Protein AF-A0A0S8F093-F1 (afdb_monomer)

Solvent-accessible surface area (backbone atoms only — not comparable to full-atom values): 7182 Å² total; per-residue (Å²): 134,85,80,76,75,76,56,61,66,64,50,52,52,51,50,52,51,52,52,50,55,48,52,50,55,51,50,53,52,50,49,54,53,51,52,54,49,45,50,56,50,45,64,72,46,64,86,44,88,55,50,48,74,44,76,55,96,76,35,37,40,39,33,46,61,93,42,31,42,36,39,39,30,78,45,81,47,65,50,99,85,68,47,79,41,64,32,32,40,37,38,41,39,35,55,39,84,70,100,53,84,43,80,46,77,49,81,45,80,27,77,42,68,69,59,46,50,52,50,54,50,69,71,72,111

Secondary structure (DSSP, 8-state):
-------HHHHHHHHHHHHHHHHHHHHHHHHHHHHHHHHHHHHHTTT-TTEEEEE-SS-EEEEETTTEEEEEEEEEEE-TT--EEEEEEEEEEEEE-SSS-EEEEEEEEESSHHHHHHHHHHHH-

Structure (mmCIF, N/CA/C/O backbone):
data_AF-A0A0S8F093-F1
#
_entry.id   AF-A0A0S8F093-F1
#
loop_
_atom_site.group_PDB
_atom_site.id
_atom_site.type_symbol
_atom_site.label_atom_id
_atom_site.label_alt_id
_atom_site.label_comp_id
_atom_site.label_asym_id
_atom_site.label_entity_id
_atom_site.label_seq_id
_atom_site.pdbx_PDB_ins_code
_atom_site.Cartn_x
_atom_site.Cartn_y
_atom_site.Cartn_z
_atom_site.occupancy
_atom_site.B_iso_or_equiv
_atom_site.auth_seq_id
_atom_site.auth_comp_id
_atom_site.auth_asym_id
_atom_site.auth_atom_id
_atom_site.pdbx_PDB_model_num
ATOM 1 N N . MET A 1 1 ? 35.797 -0.624 -43.771 1.00 39.59 1 MET A N 1
ATOM 2 C CA . MET A 1 1 ? 35.440 -1.062 -42.404 1.00 39.59 1 MET A CA 1
ATOM 3 C C . MET A 1 1 ? 35.426 0.166 -41.504 1.00 39.59 1 MET A C 1
ATOM 5 O O . MET A 1 1 ? 36.487 0.674 -41.170 1.00 39.59 1 MET A O 1
ATOM 9 N N . THR A 1 2 ? 34.255 0.730 -41.205 1.00 44.56 2 THR A N 1
ATOM 10 C CA . THR A 1 2 ? 34.146 1.906 -40.329 1.00 44.56 2 THR A CA 1
ATOM 11 C C . THR A 1 2 ? 34.247 1.460 -38.878 1.00 44.56 2 THR A C 1
ATOM 13 O O . THR A 1 2 ? 33.349 0.824 -38.330 1.00 44.56 2 THR A O 1
ATOM 16 N N . ASN A 1 3 ? 35.389 1.771 -38.274 1.00 51.31 3 ASN A N 1
ATOM 17 C CA . ASN A 1 3 ? 35.691 1.504 -36.879 1.00 51.31 3 ASN A CA 1
ATOM 18 C C . ASN A 1 3 ? 34.803 2.423 -36.020 1.00 51.31 3 ASN A C 1
ATOM 20 O O . ASN A 1 3 ? 35.141 3.583 -35.786 1.00 51.31 3 ASN A O 1
ATOM 24 N N . ARG A 1 4 ? 33.611 1.949 -35.631 1.00 58.56 4 ARG A N 1
ATOM 25 C CA . ARG A 1 4 ? 32.741 2.655 -34.681 1.00 58.56 4 ARG A CA 1
ATOM 26 C C . 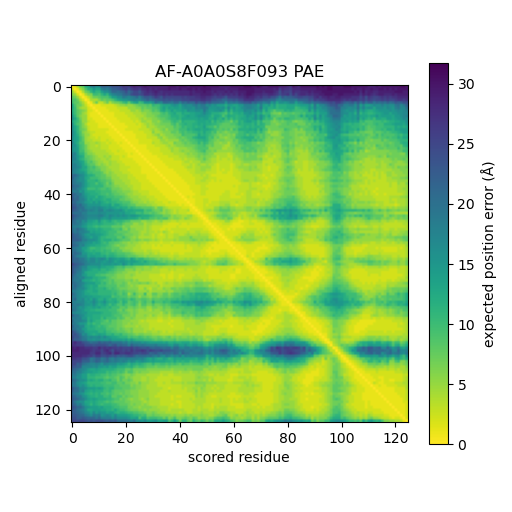ARG A 1 4 ? 33.440 2.640 -33.324 1.00 58.56 4 ARG A C 1
ATOM 28 O O . ARG A 1 4 ? 33.241 1.721 -32.537 1.00 58.56 4 ARG A O 1
ATOM 35 N N . LYS A 1 5 ? 34.276 3.648 -33.057 1.00 63.28 5 LYS A N 1
ATOM 36 C CA . LYS A 1 5 ? 34.680 3.969 -31.688 1.00 63.28 5 LYS A CA 1
ATOM 37 C C . LYS A 1 5 ? 33.392 4.248 -30.922 1.00 63.28 5 LYS A C 1
ATOM 39 O O . LYS A 1 5 ? 32.697 5.216 -31.219 1.00 63.28 5 LYS A O 1
ATOM 44 N N . VAL A 1 6 ? 33.035 3.339 -30.021 1.00 65.75 6 VAL A N 1
ATOM 45 C CA . VAL A 1 6 ? 31.945 3.558 -29.078 1.00 65.75 6 VAL A CA 1
ATOM 46 C C . VAL A 1 6 ? 32.357 4.758 -28.245 1.00 65.75 6 VAL A C 1
ATOM 48 O O . VAL A 1 6 ? 33.375 4.718 -27.557 1.00 65.75 6 VAL A O 1
ATOM 51 N N . ASP A 1 7 ? 31.598 5.839 -28.362 1.00 82.31 7 ASP A N 1
ATOM 52 C CA . ASP A 1 7 ? 31.730 6.967 -27.462 1.00 82.31 7 ASP A CA 1
ATOM 53 C C . ASP A 1 7 ? 31.190 6.518 -26.098 1.00 82.31 7 ASP A C 1
ATOM 55 O O . ASP A 1 7 ? 29.979 6.401 -25.869 1.00 82.31 7 ASP A O 1
ATOM 59 N N . ILE A 1 8 ? 32.125 6.133 -25.229 1.00 81.56 8 ILE A N 1
ATOM 60 C CA . ILE A 1 8 ? 31.846 5.612 -23.891 1.00 81.56 8 ILE A CA 1
ATOM 61 C C . ILE A 1 8 ? 31.130 6.681 -23.060 1.00 81.56 8 ILE A C 1
ATOM 63 O O . ILE A 1 8 ? 30.236 6.351 -22.284 1.00 81.56 8 ILE A O 1
ATOM 67 N N . GLU A 1 9 ? 31.461 7.957 -23.253 1.00 83.00 9 GLU A N 1
ATOM 68 C CA . GLU A 1 9 ? 30.852 9.065 -22.523 1.00 83.00 9 GLU A CA 1
ATOM 69 C C . GLU A 1 9 ? 29.399 9.278 -22.958 1.00 83.00 9 GLU A C 1
ATOM 71 O O . GLU A 1 9 ? 28.498 9.307 -22.114 1.00 83.00 9 GLU A O 1
ATOM 76 N N . ALA A 1 10 ? 29.137 9.298 -24.268 1.00 85.06 10 ALA A N 1
ATOM 77 C CA . ALA A 1 10 ? 27.776 9.365 -24.799 1.00 85.06 10 ALA A CA 1
ATOM 78 C C . ALA A 1 10 ? 26.924 8.156 -24.366 1.00 85.06 10 ALA A C 1
ATOM 80 O O . ALA A 1 10 ? 25.747 8.301 -24.024 1.00 85.06 10 ALA A O 1
ATOM 81 N N . THR A 1 11 ? 27.522 6.961 -24.329 1.00 86.00 11 THR A N 1
ATOM 82 C CA . THR A 1 11 ? 26.847 5.733 -23.881 1.00 86.00 11 THR A CA 1
ATOM 83 C C . THR A 1 11 ? 26.513 5.796 -22.390 1.00 86.00 11 THR A C 1
ATOM 85 O O . THR A 1 11 ? 25.379 5.515 -22.003 1.00 86.00 11 THR A O 1
ATOM 88 N N . ASN A 1 12 ? 27.456 6.232 -21.554 1.00 85.94 12 ASN A N 1
ATOM 89 C CA . ASN A 1 12 ? 27.249 6.386 -20.115 1.00 85.94 12 ASN A CA 1
ATOM 90 C C . ASN A 1 12 ? 26.183 7.437 -19.794 1.00 85.94 12 ASN A C 1
ATOM 92 O O . ASN A 1 12 ? 25.341 7.215 -18.924 1.00 85.94 12 ASN A O 1
ATOM 96 N N . ASN A 1 13 ? 26.177 8.562 -20.509 1.00 89.06 13 ASN A N 1
ATOM 97 C CA . ASN A 1 13 ? 25.162 9.597 -20.329 1.00 89.06 13 ASN A CA 1
ATOM 98 C C . ASN A 1 13 ? 23.770 9.083 -20.713 1.00 89.06 13 ASN A C 1
ATOM 100 O O . ASN A 1 13 ? 22.816 9.279 -19.963 1.00 89.06 13 ASN A O 1
ATOM 104 N N . ARG A 1 14 ? 23.661 8.324 -21.811 1.00 88.12 14 ARG A N 1
ATOM 105 C CA . ARG A 1 14 ? 22.402 7.678 -22.205 1.00 88.12 14 ARG A CA 1
ATOM 106 C C . ARG A 1 14 ? 21.913 6.666 -21.167 1.00 88.12 14 ARG A C 1
ATOM 108 O O . ARG A 1 14 ? 20.719 6.629 -20.886 1.00 88.12 14 ARG A O 1
ATOM 115 N N . LEU A 1 15 ? 22.810 5.866 -20.588 1.00 87.94 15 LEU A N 1
ATOM 116 C CA . LEU A 1 15 ? 22.459 4.925 -19.519 1.00 87.94 15 LEU A CA 1
ATOM 117 C C . LEU A 1 15 ? 21.924 5.656 -18.282 1.00 87.94 15 LEU A C 1
ATOM 119 O O . LEU A 1 15 ? 20.866 5.286 -17.783 1.00 87.94 15 LEU A O 1
ATOM 123 N N . LYS A 1 16 ? 22.578 6.740 -17.847 1.00 87.81 16 LYS A N 1
ATOM 124 C CA . LYS A 1 16 ? 22.105 7.564 -16.720 1.00 87.81 16 LYS A CA 1
ATOM 125 C C . LYS A 1 16 ? 20.714 8.152 -16.966 1.00 87.81 16 LYS A C 1
ATOM 127 O O . LYS A 1 16 ? 19.876 8.119 -16.068 1.00 87.81 16 LYS A O 1
ATOM 132 N N . SER A 1 17 ? 20.448 8.664 -18.169 1.00 88.62 17 SER A N 1
ATOM 133 C CA . SER A 1 17 ? 19.121 9.183 -18.527 1.00 88.62 17 SER A CA 1
ATOM 134 C C . SER A 1 17 ? 1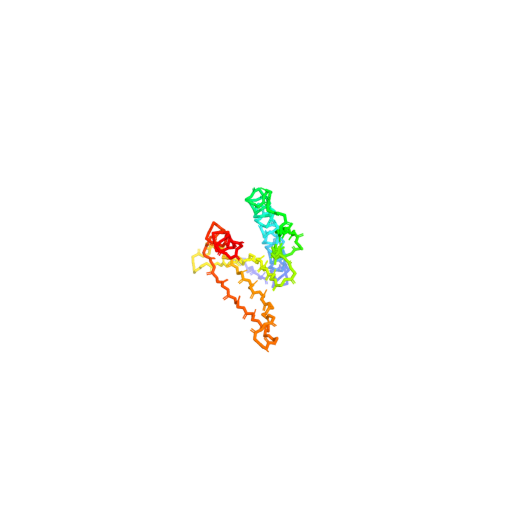8.051 8.090 -18.485 1.00 88.62 17 SER A C 1
ATOM 136 O O . SER A 1 17 ? 16.987 8.299 -17.910 1.00 88.62 17 SER A O 1
ATOM 138 N N . LEU A 1 18 ? 18.347 6.903 -19.023 1.00 87.75 18 LEU A N 1
ATOM 139 C CA . LEU A 1 18 ? 17.424 5.765 -18.983 1.00 87.75 18 LEU A CA 1
ATOM 140 C C . LEU A 1 18 ? 17.159 5.282 -17.551 1.00 87.75 18 LEU A C 1
ATOM 142 O O . LEU A 1 18 ? 16.022 4.949 -17.218 1.00 87.75 18 LEU A O 1
ATOM 146 N N . GLU A 1 19 ? 18.180 5.266 -16.691 1.00 85.81 19 GLU A N 1
ATOM 147 C CA . GLU A 1 19 ? 18.016 4.954 -15.269 1.00 85.81 19 GLU A CA 1
ATOM 148 C C . GLU A 1 19 ? 17.128 5.978 -14.552 1.00 85.81 19 GLU A C 1
ATOM 150 O O . GLU A 1 19 ? 16.292 5.588 -13.732 1.00 85.81 19 GLU A O 1
ATOM 155 N N . LEU A 1 20 ? 17.285 7.271 -14.855 1.00 87.12 20 LEU A N 1
ATOM 156 C CA . LEU A 1 20 ? 16.472 8.335 -14.270 1.00 87.12 20 LEU A CA 1
ATOM 157 C C . LEU A 1 20 ? 15.005 8.212 -14.693 1.00 87.12 20 LEU A C 1
ATOM 159 O O . LEU A 1 20 ? 14.137 8.096 -13.828 1.00 87.12 20 LEU A O 1
ATOM 163 N N . GLU A 1 21 ? 14.738 8.133 -15.999 1.00 85.44 21 GLU A N 1
ATOM 164 C CA . GLU A 1 21 ? 13.380 7.935 -16.522 1.00 85.44 21 GLU A CA 1
ATOM 165 C C . GLU A 1 21 ? 12.728 6.682 -15.928 1.00 85.44 21 GLU A C 1
ATOM 167 O O . GLU A 1 21 ? 11.537 6.660 -15.608 1.00 85.44 21 GLU A O 1
ATOM 172 N N . TRP A 1 22 ? 13.503 5.609 -15.761 1.00 84.06 22 TRP A N 1
ATOM 173 C CA . TRP A 1 22 ? 13.003 4.385 -15.154 1.00 84.06 22 TRP A CA 1
ATOM 174 C C . TRP A 1 22 ? 12.629 4.580 -13.681 1.00 84.06 22 TRP A C 1
ATOM 176 O O . TRP A 1 22 ? 11.570 4.110 -13.253 1.00 84.06 22 TRP A O 1
ATOM 186 N N . ARG A 1 23 ? 13.456 5.288 -12.899 1.00 83.44 23 ARG A N 1
ATOM 187 C CA . ARG A 1 23 ? 13.155 5.610 -11.493 1.00 83.44 23 ARG A CA 1
ATOM 188 C C . ARG A 1 23 ? 11.885 6.448 -11.379 1.00 83.44 23 ARG A C 1
ATOM 190 O O . ARG A 1 23 ? 11.057 6.154 -10.518 1.00 83.44 23 ARG A O 1
ATOM 197 N N . GLU A 1 24 ? 11.702 7.421 -12.265 1.00 85.62 24 GLU A N 1
ATOM 198 C CA . GLU A 1 24 ? 10.510 8.273 -12.310 1.00 85.62 24 GLU A CA 1
ATOM 199 C C . GLU A 1 24 ? 9.250 7.469 -12.645 1.00 85.62 24 GLU A C 1
ATOM 201 O O . GLU A 1 24 ? 8.276 7.502 -11.890 1.00 85.62 24 GLU A O 1
ATOM 206 N N . ARG A 1 25 ? 9.283 6.644 -13.701 1.00 84.62 25 ARG A N 1
ATOM 207 C CA . ARG A 1 25 ? 8.155 5.761 -14.055 1.00 84.62 25 ARG A CA 1
ATOM 208 C C . ARG A 1 25 ? 7.826 4.781 -12.931 1.00 84.62 25 ARG A C 1
ATOM 210 O O . ARG A 1 25 ? 6.654 4.499 -12.674 1.00 84.62 25 ARG A O 1
ATOM 217 N N . LYS A 1 26 ? 8.846 4.254 -12.244 1.00 82.88 26 LYS A N 1
ATOM 218 C CA . LYS A 1 26 ? 8.665 3.378 -11.080 1.00 82.88 26 LYS A CA 1
ATOM 219 C C . LYS A 1 26 ? 7.969 4.122 -9.941 1.00 82.88 26 LYS A C 1
ATOM 221 O O . LYS A 1 26 ? 7.012 3.590 -9.386 1.00 82.88 26 LYS A O 1
ATOM 226 N N . ALA A 1 27 ? 8.415 5.332 -9.610 1.00 82.81 27 ALA A N 1
ATOM 227 C CA . ALA A 1 27 ? 7.808 6.154 -8.566 1.00 82.81 27 ALA A CA 1
ATOM 228 C C . ALA A 1 27 ? 6.345 6.493 -8.891 1.00 82.81 27 ALA A C 1
ATOM 230 O O . ALA A 1 27 ? 5.472 6.294 -8.050 1.00 82.81 27 ALA A O 1
ATOM 231 N N . GLN A 1 28 ? 6.055 6.893 -10.131 1.00 86.00 28 GLN A N 1
ATOM 232 C CA . GLN A 1 28 ? 4.695 7.204 -10.572 1.00 86.00 28 GLN A CA 1
ATOM 233 C C . GLN A 1 28 ? 3.752 5.998 -10.441 1.00 86.00 28 GLN A C 1
ATOM 235 O O . GLN A 1 28 ? 2.633 6.137 -9.951 1.00 86.00 28 GLN A O 1
ATOM 240 N N . ARG A 1 29 ? 4.216 4.794 -10.804 1.00 83.75 29 ARG A N 1
ATOM 241 C CA . ARG A 1 29 ? 3.447 3.551 -10.619 1.00 83.75 29 ARG A CA 1
ATOM 242 C C . ARG A 1 29 ? 3.186 3.230 -9.151 1.00 83.75 29 ARG A C 1
ATOM 244 O O . ARG A 1 29 ? 2.102 2.757 -8.822 1.00 83.75 29 ARG A O 1
ATOM 251 N N . VAL A 1 30 ? 4.164 3.477 -8.274 1.00 83.19 30 VAL A N 1
ATOM 252 C CA . VAL A 1 30 ? 3.970 3.315 -6.826 1.00 83.19 30 VAL A CA 1
ATOM 253 C C . VAL A 1 30 ? 2.872 4.247 -6.334 1.00 83.19 30 VAL A C 1
ATOM 255 O O . VAL A 1 30 ? 1.955 3.786 -5.662 1.00 83.19 30 VAL A O 1
ATOM 258 N N . LEU A 1 31 ? 2.937 5.526 -6.706 1.00 85.19 31 LEU A N 1
ATOM 259 C CA . LEU A 1 31 ? 1.952 6.523 -6.294 1.00 85.19 31 LEU A CA 1
ATOM 260 C C . LEU A 1 31 ? 0.543 6.152 -6.764 1.00 85.19 31 LEU A C 1
ATOM 262 O O . LEU A 1 31 ? -0.363 6.125 -5.943 1.00 85.19 31 LEU A O 1
ATOM 266 N N . GLN A 1 32 ? 0.377 5.750 -8.028 1.00 86.31 32 GLN A N 1
ATOM 267 C CA . GLN A 1 32 ? -0.921 5.320 -8.565 1.00 86.31 32 GLN A CA 1
ATOM 268 C C . GLN A 1 32 ? -1.513 4.110 -7.828 1.00 86.31 32 GLN A C 1
ATOM 270 O O . GLN A 1 32 ? -2.721 4.057 -7.581 1.00 86.31 32 GLN A O 1
ATOM 275 N N . ALA A 1 33 ? -0.684 3.127 -7.466 1.00 83.69 33 ALA A N 1
ATOM 276 C CA . ALA A 1 33 ? -1.176 1.969 -6.726 1.00 83.69 33 ALA A CA 1
ATOM 277 C C . ALA A 1 33 ? -1.526 2.330 -5.274 1.00 83.69 33 ALA A C 1
ATOM 279 O O . ALA A 1 33 ? -2.490 1.792 -4.737 1.00 83.69 33 ALA A O 1
ATOM 280 N N . LEU A 1 34 ? -0.777 3.251 -4.652 1.00 87.19 34 LEU A N 1
ATOM 281 C CA . LEU A 1 34 ? -1.111 3.791 -3.331 1.00 87.19 34 LEU A CA 1
ATOM 282 C C . LEU A 1 34 ? -2.393 4.632 -3.371 1.00 87.19 34 LEU A C 1
ATOM 284 O O . LEU A 1 34 ? -3.203 4.514 -2.465 1.00 87.19 34 LEU A O 1
ATOM 288 N N . ASP A 1 35 ? -2.623 5.423 -4.419 1.00 88.81 35 ASP A N 1
ATOM 289 C CA . ASP A 1 35 ? -3.894 6.134 -4.620 1.00 88.81 35 ASP A CA 1
ATOM 290 C C . ASP A 1 35 ? -5.069 5.159 -4.697 1.00 88.81 35 ASP A C 1
ATOM 292 O O . ASP A 1 35 ? -6.050 5.291 -3.969 1.00 88.81 35 ASP A O 1
ATOM 296 N N . SER A 1 36 ? -4.928 4.119 -5.520 1.00 87.00 36 SER A N 1
ATOM 297 C CA . SER A 1 36 ? -5.958 3.087 -5.667 1.00 87.00 36 SER A CA 1
ATOM 298 C C . SER A 1 36 ? -6.221 2.351 -4.349 1.00 87.00 36 SER A C 1
ATOM 300 O O . SER A 1 36 ? -7.370 2.092 -3.998 1.00 87.00 36 SER A O 1
ATOM 302 N N . ALA A 1 37 ? -5.165 2.033 -3.597 1.00 85.75 37 ALA A N 1
ATOM 303 C CA . ALA A 1 37 ? -5.277 1.364 -2.307 1.00 85.75 37 ALA A CA 1
ATOM 304 C C . ALA A 1 37 ? -5.895 2.256 -1.223 1.00 85.75 37 ALA A C 1
ATOM 306 O O . ALA A 1 37 ? -6.658 1.755 -0.400 1.00 85.75 37 ALA A O 1
ATOM 307 N N . ALA A 1 38 ? -5.609 3.561 -1.233 1.00 88.62 38 ALA A N 1
ATOM 308 C CA . ALA A 1 38 ? -6.198 4.510 -0.295 1.00 88.62 38 ALA A CA 1
ATOM 309 C C . ALA A 1 38 ? -7.712 4.627 -0.502 1.00 88.62 38 ALA A C 1
ATOM 311 O O . ALA A 1 38 ? -8.452 4.614 0.477 1.00 88.62 38 ALA A O 1
ATOM 312 N N . ILE A 1 39 ? -8.169 4.659 -1.760 1.00 90.00 39 ILE A N 1
ATOM 313 C CA . ILE A 1 39 ? -9.599 4.656 -2.101 1.00 90.00 39 ILE A CA 1
ATOM 314 C C . ILE A 1 39 ? -10.260 3.368 -1.599 1.00 90.00 39 ILE A C 1
ATOM 316 O O . ILE A 1 39 ? -11.215 3.435 -0.837 1.00 90.00 39 ILE A O 1
ATOM 320 N N . GLN A 1 40 ? -9.705 2.197 -1.932 1.00 88.62 40 GLN A N 1
ATOM 321 C CA . GLN A 1 40 ? -10.285 0.913 -1.513 1.00 88.62 40 GLN A CA 1
ATOM 322 C C . GLN A 1 40 ? -10.367 0.759 0.011 1.00 88.62 40 GLN A C 1
ATOM 324 O O . GLN A 1 40 ? -11.362 0.256 0.529 1.00 88.62 40 GLN A O 1
ATOM 329 N N . LEU A 1 41 ? -9.327 1.179 0.738 1.00 87.81 41 LEU A N 1
ATOM 330 C CA . LEU A 1 41 ? -9.326 1.156 2.201 1.00 87.81 41 LEU A CA 1
ATOM 331 C C . LEU A 1 41 ? -10.314 2.174 2.780 1.00 87.81 41 LEU A C 1
ATOM 333 O O . LEU A 1 41 ? -11.042 1.838 3.712 1.00 87.81 41 LEU A O 1
ATOM 337 N N . GLY A 1 42 ? -10.367 3.385 2.221 1.00 87.12 42 GLY A N 1
ATOM 338 C CA . GLY A 1 42 ? -11.318 4.421 2.621 1.00 87.12 42 GLY A CA 1
ATOM 339 C C . GLY A 1 42 ? -12.767 3.969 2.450 1.00 87.12 42 GLY A C 1
ATOM 340 O O . GLY A 1 42 ? -13.547 4.067 3.392 1.00 87.12 42 GLY A O 1
ATOM 341 N N . ASP A 1 43 ? -13.098 3.384 1.299 1.00 89.75 43 ASP A N 1
ATOM 342 C CA . ASP A 1 43 ? -14.426 2.834 1.020 1.00 89.75 43 ASP A CA 1
ATOM 343 C C . ASP A 1 43 ? -14.753 1.655 1.950 1.00 89.75 43 ASP A C 1
ATOM 345 O O . ASP A 1 43 ? -15.868 1.543 2.457 1.00 89.75 43 ASP A O 1
ATOM 349 N N . ARG A 1 44 ? -13.778 0.774 2.222 1.00 86.81 44 ARG A N 1
ATOM 350 C CA . ARG A 1 44 ? -13.984 -0.413 3.070 1.00 86.81 44 ARG A CA 1
ATOM 351 C C . ARG A 1 44 ? -14.256 -0.067 4.531 1.00 86.81 44 ARG A C 1
ATOM 353 O O . ARG A 1 44 ? -15.043 -0.771 5.169 1.00 86.81 44 ARG A O 1
ATOM 360 N N . PHE A 1 45 ? -13.582 0.960 5.045 1.00 85.56 45 PHE A N 1
ATOM 361 C CA . PHE A 1 45 ? -13.720 1.445 6.419 1.00 85.56 45 PHE A CA 1
ATOM 362 C C . PHE A 1 45 ? -14.675 2.637 6.541 1.00 85.56 45 PHE A C 1
ATOM 364 O O . PHE A 1 45 ? -14.800 3.213 7.623 1.00 85.56 45 PHE A O 1
ATOM 371 N N . ALA A 1 46 ? -15.400 2.985 5.473 1.00 81.88 46 ALA A N 1
ATOM 372 C CA . ALA A 1 46 ? -16.447 3.992 5.521 1.00 81.88 46 ALA A CA 1
ATOM 373 C C . ALA A 1 46 ? -17.506 3.583 6.563 1.00 81.88 46 ALA A C 1
ATOM 375 O O . ALA A 1 46 ? -18.239 2.612 6.386 1.00 81.88 46 ALA A O 1
ATOM 376 N N . GLY A 1 47 ? -17.554 4.310 7.682 1.00 80.12 47 GLY A N 1
ATOM 377 C CA . GLY A 1 47 ? -18.461 4.043 8.805 1.00 80.12 47 GLY A CA 1
ATOM 378 C C . GLY A 1 47 ? -17.803 3.450 10.055 1.00 80.12 47 GLY A C 1
ATOM 379 O O . GLY A 1 47 ? -18.440 3.422 11.106 1.00 80.12 47 GLY A O 1
ATOM 380 N N . TYR A 1 48 ? -16.531 3.048 9.998 1.00 81.38 48 TYR A N 1
ATOM 381 C CA . TYR A 1 48 ? -15.775 2.652 11.188 1.00 81.38 48 TYR A CA 1
ATOM 382 C C . TYR A 1 48 ? -15.218 3.903 11.882 1.00 81.38 48 TYR A C 1
ATOM 384 O O . TYR A 1 48 ? -14.224 4.474 11.449 1.00 81.38 48 TYR A O 1
ATOM 392 N N . THR A 1 49 ? -15.841 4.341 12.979 1.00 79.94 49 THR A N 1
ATOM 393 C CA . THR A 1 49 ? -15.456 5.582 13.688 1.00 79.94 49 THR A CA 1
ATOM 394 C C . THR A 1 49 ? -14.105 5.499 14.396 1.00 79.94 49 THR A C 1
ATOM 396 O O . THR A 1 49 ? -13.456 6.520 14.602 1.00 79.94 49 THR A O 1
ATOM 399 N N . ALA A 1 50 ? -13.672 4.290 14.755 1.00 83.00 50 ALA A N 1
ATOM 400 C CA . ALA A 1 50 ? -12.380 4.044 15.384 1.00 83.00 50 ALA A CA 1
ATOM 401 C C . ALA A 1 50 ? -11.241 3.832 14.372 1.00 83.00 50 ALA A C 1
ATOM 403 O O . ALA A 1 50 ? -10.105 3.641 14.795 1.00 83.00 50 ALA A O 1
ATOM 404 N N . VAL A 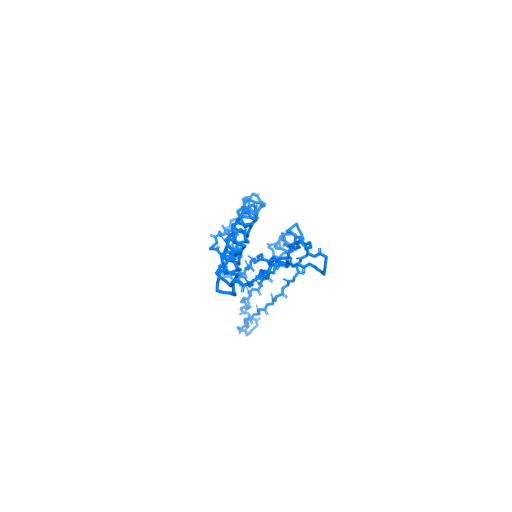1 51 ? -11.516 3.838 13.060 1.00 86.19 51 VAL A N 1
ATOM 405 C CA . VAL A 1 51 ? -10.508 3.580 12.022 1.00 86.19 51 VAL A CA 1
ATOM 406 C C . VAL A 1 51 ? -10.285 4.832 11.184 1.00 86.19 51 VAL A C 1
ATOM 408 O O . VAL A 1 51 ? -11.222 5.405 10.637 1.00 86.19 51 VAL A O 1
ATOM 411 N N . THR A 1 52 ? -9.028 5.247 11.045 1.00 88.75 52 THR A N 1
ATOM 412 C CA . THR A 1 52 ? -8.639 6.336 10.138 1.00 88.75 52 THR A CA 1
ATOM 413 C C . THR A 1 52 ? -7.689 5.812 9.075 1.00 88.75 52 THR A C 1
ATOM 415 O O . THR A 1 52 ? -6.780 5.042 9.379 1.00 88.75 52 THR A O 1
ATOM 418 N N . VAL A 1 53 ? -7.903 6.220 7.823 1.00 90.06 53 VAL A N 1
ATOM 419 C CA . VAL A 1 53 ? -7.054 5.863 6.681 1.00 90.06 53 VAL A CA 1
ATOM 420 C C . VAL A 1 53 ? -6.439 7.143 6.126 1.00 90.06 53 VAL A C 1
ATOM 422 O O . VAL A 1 53 ? -7.155 8.054 5.720 1.00 90.06 53 VAL A O 1
ATOM 425 N N . GLU A 1 54 ? -5.112 7.213 6.094 1.00 90.50 54 GLU A N 1
ATOM 426 C CA . GLU A 1 54 ? -4.361 8.370 5.614 1.00 90.50 54 GLU A CA 1
ATOM 427 C C . GLU A 1 54 ? -3.334 7.940 4.561 1.00 90.50 54 GLU A C 1
ATOM 429 O O . GLU A 1 54 ? -2.495 7.067 4.797 1.00 90.50 54 GLU A O 1
ATOM 434 N N . LYS A 1 55 ? -3.370 8.571 3.384 1.00 90.19 55 LYS A N 1
ATOM 435 C CA . LYS A 1 55 ? -2.339 8.390 2.360 1.00 90.19 55 LYS A CA 1
ATOM 436 C C . LYS A 1 55 ? -1.163 9.320 2.661 1.00 90.19 55 LYS A C 1
ATOM 438 O O . LYS A 1 55 ? -1.280 10.533 2.523 1.00 90.19 55 LYS A O 1
ATOM 443 N N . GLY A 1 56 ? -0.014 8.745 2.996 1.00 86.06 56 GLY A N 1
ATOM 444 C CA . GLY A 1 56 ? 1.256 9.466 3.014 1.00 86.06 56 GLY A CA 1
ATOM 445 C C . GLY A 1 56 ? 1.957 9.449 1.655 1.00 86.06 56 GLY A C 1
ATOM 446 O O . GLY A 1 56 ? 1.491 8.861 0.681 1.00 86.06 56 GLY A O 1
ATOM 447 N N . GLU A 1 57 ? 3.149 10.038 1.596 1.00 84.25 57 GLU A N 1
ATOM 448 C CA . GLU A 1 57 ? 3.931 10.142 0.355 1.00 84.25 57 GLU A CA 1
ATOM 449 C C . GLU A 1 57 ? 4.287 8.770 -0.254 1.00 84.25 57 GLU A C 1
ATOM 451 O O . GLU A 1 57 ? 4.342 8.605 -1.471 1.00 84.25 57 GLU A O 1
ATOM 456 N N . ARG A 1 58 ? 4.546 7.763 0.594 1.00 83.62 58 ARG A N 1
ATOM 457 C CA . ARG A 1 58 ? 5.080 6.448 0.177 1.00 83.62 58 ARG A CA 1
ATOM 458 C C . ARG A 1 58 ? 4.422 5.249 0.862 1.00 83.62 58 ARG A C 1
ATOM 460 O O . ARG A 1 58 ? 4.937 4.130 0.769 1.00 83.62 58 ARG A O 1
ATOM 467 N N . ALA A 1 59 ? 3.342 5.484 1.594 1.00 89.88 59 ALA A N 1
ATOM 468 C CA . ALA A 1 59 ? 2.639 4.471 2.367 1.00 89.88 59 ALA A CA 1
ATOM 469 C C . ALA A 1 59 ? 1.198 4.906 2.635 1.00 89.88 59 ALA A C 1
ATOM 471 O O . ALA A 1 59 ? 0.883 6.091 2.541 1.00 89.88 59 ALA A O 1
ATOM 472 N N . ILE A 1 60 ? 0.360 3.953 3.019 1.00 91.19 60 ILE A N 1
ATOM 473 C CA . ILE A 1 60 ? -0.953 4.220 3.606 1.00 91.19 60 ILE A CA 1
ATOM 474 C C . ILE A 1 60 ? -0.878 3.866 5.083 1.00 91.19 60 ILE A C 1
ATOM 476 O O . ILE A 1 60 ? -0.360 2.810 5.442 1.00 91.19 60 ILE A O 1
ATOM 480 N N . PHE A 1 61 ? -1.385 4.752 5.922 1.00 91.31 61 PHE A N 1
ATOM 481 C CA . PHE A 1 61 ? -1.496 4.562 7.356 1.00 91.31 61 PHE A CA 1
ATOM 482 C C . PHE A 1 61 ? -2.949 4.250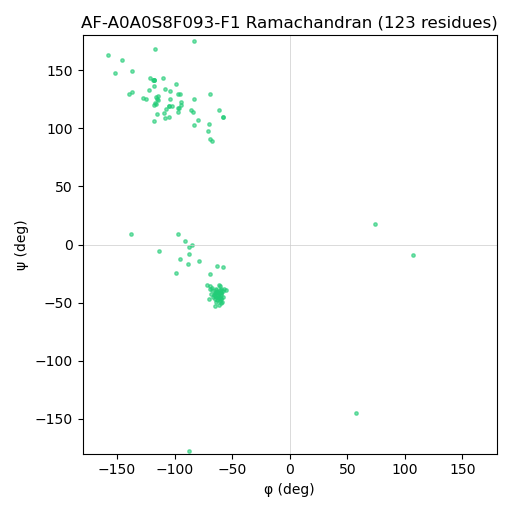 7.678 1.00 91.31 61 PHE A C 1
ATOM 484 O O . PHE A 1 61 ? -3.842 5.006 7.306 1.00 91.31 61 PHE A O 1
ATOM 491 N N . VAL A 1 62 ? -3.181 3.134 8.352 1.00 90.06 62 VAL A N 1
ATOM 492 C CA . VAL A 1 62 ? -4.478 2.767 8.908 1.00 90.06 62 VAL A CA 1
ATOM 493 C C . VAL A 1 62 ? -4.323 2.747 10.419 1.00 90.06 62 VAL A C 1
ATOM 495 O O . VAL A 1 62 ? -3.584 1.923 10.951 1.00 90.06 62 VAL A O 1
ATOM 498 N N . ARG A 1 63 ? -4.967 3.678 11.120 1.00 90.94 63 ARG A N 1
ATOM 499 C CA . ARG A 1 63 ? -4.917 3.743 12.588 1.00 90.94 63 ARG A CA 1
ATOM 500 C C . ARG A 1 63 ? -6.220 3.224 13.154 1.00 90.94 63 ARG A C 1
ATOM 502 O O . ARG A 1 63 ? -7.280 3.628 12.682 1.00 90.94 63 ARG A O 1
ATOM 509 N N . VAL A 1 64 ? -6.120 2.341 14.139 1.00 88.25 64 VAL A N 1
ATOM 510 C CA . VAL A 1 64 ? -7.252 1.698 14.808 1.00 88.25 64 VAL A CA 1
ATOM 511 C C . VAL A 1 64 ? -7.214 2.106 16.276 1.00 88.25 64 VAL A C 1
ATOM 513 O O . VAL A 1 64 ? -6.351 1.661 17.035 1.00 88.25 64 VAL A O 1
ATOM 516 N N . GLY A 1 65 ? -8.130 2.990 16.665 1.00 85.38 65 GLY A N 1
ATOM 517 C CA . GLY A 1 65 ? -8.110 3.648 17.967 1.00 85.38 65 GLY A CA 1
ATOM 518 C C . GLY A 1 65 ? -6.804 4.414 18.206 1.00 85.38 65 GLY A C 1
ATOM 519 O O . GLY A 1 65 ? -6.215 4.971 17.280 1.00 85.38 65 GLY A O 1
ATOM 520 N N . GLU A 1 66 ? -6.351 4.429 19.459 1.00 83.06 66 GLU A N 1
ATOM 521 C CA . GLU A 1 66 ? -5.108 5.099 19.874 1.00 83.06 66 GLU A CA 1
ATOM 522 C C . GLU A 1 66 ? -3.890 4.162 19.918 1.00 83.06 66 GLU A C 1
ATOM 524 O O . GLU A 1 66 ? -2.760 4.625 20.043 1.00 83.06 66 GLU A O 1
ATOM 529 N N . ASP A 1 67 ? -4.112 2.847 19.832 1.00 86.00 67 ASP A N 1
ATOM 530 C CA . ASP A 1 67 ? -3.127 1.838 20.246 1.00 86.00 67 ASP A CA 1
ATOM 531 C C . ASP A 1 67 ? -2.567 0.993 19.103 1.00 86.00 67 ASP A C 1
ATOM 533 O O . ASP A 1 67 ? -1.672 0.175 19.324 1.00 86.00 67 ASP A O 1
ATOM 537 N N . ARG A 1 68 ? -3.074 1.142 17.876 1.00 87.88 68 ARG A N 1
ATOM 538 C CA . ARG A 1 68 ? -2.609 0.345 16.740 1.00 87.88 68 ARG A CA 1
ATOM 539 C C . ARG A 1 68 ? -2.481 1.175 15.474 1.00 87.88 68 ARG A C 1
ATOM 541 O O . ARG A 1 68 ? -3.419 1.846 15.050 1.00 87.88 68 ARG A O 1
ATOM 548 N N . GLU A 1 69 ? -1.323 1.068 14.835 1.00 91.06 69 GLU A N 1
ATOM 549 C CA . GLU A 1 69 ? -1.034 1.668 13.540 1.00 91.06 69 GLU A CA 1
ATOM 550 C C . GLU A 1 69 ? -0.557 0.592 12.561 1.00 91.06 69 GLU A C 1
ATOM 552 O O . GLU A 1 69 ? 0.408 -0.132 12.797 1.00 91.06 69 GLU A O 1
ATOM 557 N N . LEU A 1 70 ? -1.243 0.514 11.429 1.00 90.69 70 LEU A N 1
ATOM 558 C CA . LEU A 1 70 ? -0.969 -0.384 10.322 1.00 90.69 70 LEU A CA 1
ATOM 559 C C . LEU A 1 70 ? -0.435 0.448 9.154 1.00 90.69 70 LEU A C 1
ATOM 561 O O . LEU A 1 70 ? -1.150 1.257 8.566 1.00 90.69 70 LEU A O 1
ATOM 565 N N . LYS A 1 71 ? 0.830 0.252 8.795 1.00 93.06 71 LYS A N 1
ATOM 566 C CA . LYS A 1 71 ? 1.503 0.998 7.731 1.00 93.06 71 LYS A CA 1
ATOM 567 C C . LYS A 1 71 ? 1.735 0.113 6.514 1.00 93.06 71 LYS A C 1
ATOM 569 O O . LYS A 1 71 ? 2.581 -0.781 6.521 1.00 93.06 71 LYS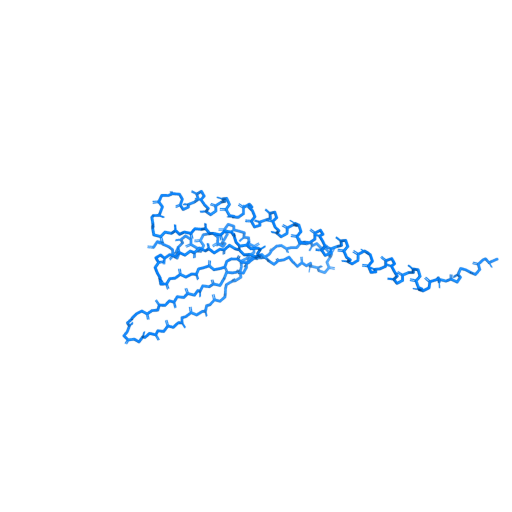 A O 1
ATOM 574 N N . LEU A 1 72 ? 0.987 0.377 5.451 1.00 91.81 72 LEU A N 1
ATOM 575 C CA . LEU A 1 72 ? 1.026 -0.362 4.198 1.00 91.81 72 LEU A CA 1
ATOM 576 C C . LEU A 1 72 ? 1.975 0.304 3.198 1.00 91.81 72 LEU A C 1
ATOM 578 O O . LEU A 1 72 ? 1.768 1.435 2.762 1.00 91.81 72 LEU A O 1
ATOM 582 N N . HIS A 1 73 ? 2.991 -0.436 2.779 1.00 90.25 73 HIS A N 1
ATOM 583 C CA . HIS A 1 73 ? 3.952 -0.060 1.754 1.00 90.25 73 HIS A CA 1
ATOM 584 C C . HIS A 1 73 ? 3.756 -0.891 0.488 1.00 90.25 73 HIS A C 1
ATOM 586 O O . HIS A 1 73 ? 3.544 -2.101 0.552 1.00 90.25 73 HIS A O 1
ATOM 592 N N . LEU A 1 74 ? 3.938 -0.265 -0.675 1.00 87.94 74 LEU A N 1
ATOM 593 C CA . LEU A 1 74 ? 4.061 -0.975 -1.944 1.00 87.94 74 LEU A CA 1
ATOM 594 C C . LEU A 1 74 ? 5.536 -1.154 -2.312 1.00 87.94 74 LEU A C 1
ATOM 596 O O . LEU A 1 74 ? 6.301 -0.190 -2.391 1.00 87.94 74 LEU A O 1
ATOM 600 N N . LYS A 1 75 ? 5.916 -2.387 -2.635 1.00 87.38 75 LYS A N 1
ATOM 601 C CA . LYS A 1 75 ? 7.220 -2.733 -3.192 1.00 87.38 75 LYS A CA 1
ATOM 602 C C . LYS A 1 75 ? 7.059 -3.289 -4.605 1.00 87.38 75 LYS A C 1
ATOM 604 O O . LYS A 1 75 ? 6.417 -4.315 -4.816 1.00 87.38 75 LYS A O 1
ATOM 609 N N . LEU A 1 76 ? 7.708 -2.616 -5.554 1.00 83.44 76 LEU A N 1
ATOM 610 C CA . LEU A 1 76 ? 7.839 -3.057 -6.942 1.00 83.44 76 LEU A CA 1
ATOM 611 C C . LEU A 1 76 ? 9.183 -3.772 -7.135 1.00 83.44 76 LEU A C 1
ATOM 613 O O . LEU A 1 76 ? 10.247 -3.153 -6.972 1.00 83.44 76 LEU A O 1
ATOM 617 N N . SER A 1 77 ? 9.128 -5.052 -7.492 1.00 83.12 77 SER A N 1
ATOM 618 C CA . SER A 1 77 ? 10.273 -5.897 -7.847 1.00 83.12 77 SER A CA 1
ATOM 619 C C . SER A 1 77 ? 10.174 -6.373 -9.296 1.00 83.12 77 SER A C 1
ATOM 621 O O . SER A 1 77 ? 9.147 -6.199 -9.944 1.00 83.12 77 SER A O 1
ATOM 623 N N . PHE A 1 78 ? 11.255 -6.942 -9.819 1.00 79.12 78 PHE A N 1
ATOM 624 C CA . PHE A 1 78 ? 11.275 -7.613 -11.115 1.00 79.12 78 PHE A CA 1
ATOM 625 C C . PHE A 1 78 ? 11.655 -9.068 -10.886 1.00 79.12 78 PHE A C 1
ATOM 627 O O . PHE A 1 78 ? 12.489 -9.348 -10.023 1.00 79.12 78 PHE A O 1
ATOM 634 N N . ASP A 1 79 ? 11.029 -9.979 -11.620 1.00 81.62 79 ASP A N 1
ATOM 635 C CA . ASP A 1 79 ? 11.523 -11.350 -11.695 1.00 81.62 79 ASP A CA 1
ATOM 636 C C . ASP A 1 79 ? 12.649 -11.486 -12.730 1.00 81.62 79 ASP A C 1
ATOM 638 O O . ASP A 1 79 ? 12.988 -10.540 -13.443 1.00 81.62 79 ASP A O 1
ATOM 642 N N . GLU A 1 80 ? 13.241 -12.677 -12.806 1.00 81.12 80 GLU A N 1
ATOM 643 C CA . GLU A 1 80 ? 14.357 -13.002 -13.707 1.00 81.12 80 GLU A CA 1
ATOM 644 C C . GLU A 1 80 ? 14.028 -12.777 -15.191 1.00 81.12 80 GLU A C 1
ATOM 646 O O . GLU A 1 80 ? 14.928 -12.625 -16.012 1.00 81.12 80 GLU A O 1
ATOM 651 N N . ARG A 1 81 ? 12.738 -12.723 -15.546 1.00 83.06 81 ARG A N 1
ATOM 652 C CA . ARG A 1 81 ? 12.260 -12.467 -16.912 1.00 83.06 81 ARG A CA 1
ATOM 653 C C . ARG A 1 81 ? 12.024 -10.981 -17.184 1.00 83.06 81 ARG A C 1
ATOM 655 O O . ARG A 1 81 ? 11.540 -10.631 -18.256 1.00 83.06 81 ARG A O 1
ATOM 662 N N . GLY A 1 82 ? 12.320 -10.109 -16.221 1.00 74.50 82 GLY A N 1
ATOM 663 C CA . GLY A 1 82 ? 12.055 -8.677 -16.320 1.00 74.50 82 GLY A CA 1
ATOM 664 C C . GLY A 1 82 ? 10.576 -8.318 -16.164 1.00 74.50 82 GLY A C 1
ATOM 665 O O . GLY A 1 82 ? 10.180 -7.206 -16.517 1.00 74.50 82 GLY A O 1
ATOM 666 N N . THR A 1 83 ? 9.746 -9.215 -15.619 1.00 80.81 83 THR A N 1
ATOM 667 C CA . THR A 1 83 ? 8.338 -8.907 -15.340 1.00 80.81 83 THR A CA 1
ATOM 668 C C . THR A 1 83 ? 8.233 -8.186 -14.006 1.00 80.81 83 THR A C 1
ATOM 670 O O . THR A 1 83 ? 8.697 -8.681 -12.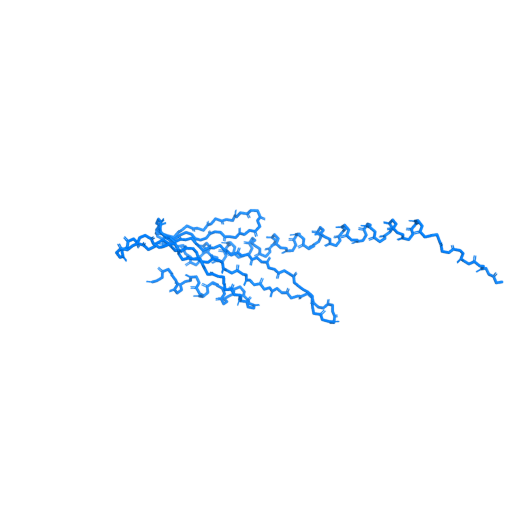977 1.00 80.81 83 THR A O 1
ATOM 673 N N . MET A 1 84 ? 7.610 -7.008 -14.011 1.00 82.38 84 MET A N 1
ATOM 674 C CA . MET A 1 84 ? 7.372 -6.245 -12.788 1.00 82.38 84 MET A CA 1
ATOM 675 C C . MET A 1 84 ? 6.333 -6.960 -11.917 1.00 82.38 84 MET A C 1
ATOM 677 O O . MET A 1 84 ? 5.242 -7.283 -12.385 1.00 82.38 84 MET A O 1
ATOM 681 N N . ARG A 1 85 ? 6.655 -7.163 -10.640 1.00 84.56 85 ARG A N 1
ATOM 682 C CA . ARG A 1 85 ? 5.760 -7.711 -9.624 1.00 84.56 85 ARG A CA 1
ATOM 683 C C . ARG A 1 85 ? 5.528 -6.702 -8.514 1.00 84.56 85 ARG A C 1
ATOM 685 O O . ARG A 1 85 ? 6.444 -6.006 -8.072 1.00 84.56 85 ARG A O 1
ATOM 692 N N . ASN A 1 86 ? 4.291 -6.681 -8.042 1.00 86.38 86 ASN A N 1
ATOM 693 C CA . ASN A 1 86 ? 3.876 -5.876 -6.909 1.00 86.38 86 ASN A CA 1
ATOM 694 C C . ASN A 1 86 ? 3.855 -6.771 -5.673 1.00 86.38 86 ASN A C 1
ATOM 696 O O . ASN A 1 86 ? 3.409 -7.914 -5.726 1.00 86.38 86 ASN A O 1
ATOM 700 N N . SER A 1 87 ? 4.333 -6.242 -4.559 1.00 90.19 87 SER A N 1
ATOM 701 C CA . SER A 1 87 ? 4.197 -6.849 -3.241 1.00 90.19 87 SER A CA 1
ATOM 702 C C . SER A 1 87 ? 3.844 -5.757 -2.248 1.00 90.19 87 SER A C 1
ATOM 704 O O . SER A 1 87 ? 4.224 -4.599 -2.427 1.00 90.19 87 SER A O 1
ATOM 706 N N . PHE A 1 88 ? 3.104 -6.126 -1.217 1.00 91.00 88 PHE A N 1
ATOM 707 C CA . PHE A 1 88 ? 2.632 -5.207 -0.199 1.00 91.00 88 PHE A CA 1
ATOM 708 C C . PHE A 1 88 ? 3.271 -5.591 1.120 1.00 91.00 88 PHE A C 1
ATOM 710 O O . PHE A 1 88 ? 3.190 -6.746 1.528 1.00 91.00 88 PHE A O 1
ATOM 717 N N . ILE A 1 89 ? 3.936 -4.641 1.759 1.00 93.00 89 ILE A N 1
ATOM 718 C CA . ILE A 1 89 ? 4.547 -4.839 3.068 1.00 93.00 89 ILE A CA 1
ATOM 719 C C . ILE A 1 89 ? 3.689 -4.081 4.063 1.00 93.00 89 ILE A C 1
ATOM 721 O O . ILE A 1 89 ? 3.561 -2.865 3.957 1.00 93.00 89 ILE A O 1
ATOM 725 N N . LEU A 1 90 ? 3.083 -4.798 4.995 1.00 93.12 90 LEU A N 1
ATOM 726 C CA . LEU A 1 90 ? 2.295 -4.219 6.066 1.00 93.12 90 LEU A CA 1
ATOM 727 C C . LEU A 1 90 ? 3.099 -4.292 7.350 1.00 93.12 90 LEU A C 1
ATOM 729 O O . LEU A 1 90 ? 3.429 -5.382 7.810 1.00 93.12 90 LEU A O 1
ATOM 733 N N . ARG A 1 91 ? 3.381 -3.133 7.921 1.00 93.44 91 ARG A N 1
ATOM 734 C CA . ARG A 1 91 ? 3.976 -3.013 9.239 1.00 93.44 91 ARG A CA 1
ATOM 735 C C . ARG A 1 91 ? 2.880 -2.762 10.252 1.00 93.44 91 ARG A C 1
ATOM 737 O O . ARG A 1 91 ? 2.179 -1.761 10.156 1.00 93.44 91 ARG A O 1
ATOM 744 N N . ASP A 1 92 ? 2.730 -3.683 11.182 1.00 92.50 92 ASP A N 1
ATOM 745 C CA . ASP A 1 92 ? 1.737 -3.626 12.243 1.00 92.50 92 ASP A CA 1
ATOM 746 C C . ASP A 1 92 ? 2.427 -3.249 13.542 1.00 92.50 92 ASP A C 1
ATOM 748 O O . ASP A 1 92 ? 3.220 -4.032 14.067 1.00 92.50 92 ASP A O 1
ATOM 752 N N . ARG A 1 93 ? 2.160 -2.030 14.010 1.00 90.38 93 ARG A N 1
ATOM 753 C CA . ARG A 1 93 ? 2.622 -1.529 15.296 1.00 90.38 93 ARG A CA 1
ATOM 754 C C . ARG A 1 93 ? 1.447 -1.518 16.260 1.00 90.38 93 ARG A C 1
ATOM 756 O O . ARG A 1 93 ? 0.473 -0.801 16.044 1.00 90.38 93 ARG A O 1
ATOM 763 N N . GLN A 1 94 ? 1.568 -2.279 17.338 1.00 87.50 94 GLN A N 1
ATOM 764 C CA . GLN A 1 94 ? 0.569 -2.367 18.392 1.00 87.50 94 GLN A CA 1
ATOM 765 C C . GLN A 1 94 ? 1.187 -1.987 19.737 1.00 87.50 94 GLN A C 1
ATOM 767 O O . GLN A 1 94 ? 2.235 -2.504 20.116 1.00 87.50 94 GLN A O 1
ATOM 772 N N . ILE A 1 95 ? 0.497 -1.130 20.478 1.00 83.06 95 ILE A N 1
ATOM 773 C CA . ILE A 1 95 ? 0.785 -0.801 21.868 1.00 83.06 95 ILE A CA 1
ATOM 774 C C . ILE A 1 95 ? -0.134 -1.657 22.742 1.00 83.06 95 ILE A C 1
ATOM 776 O O . ILE A 1 95 ? -1.356 -1.514 22.714 1.00 83.06 95 ILE A O 1
ATOM 780 N N . ARG A 1 96 ? 0.435 -2.581 23.522 1.00 76.25 96 ARG A N 1
ATOM 781 C CA . ARG A 1 96 ? -0.326 -3.369 24.504 1.00 76.25 96 ARG A CA 1
ATOM 782 C C . ARG A 1 96 ? -0.244 -2.704 25.869 1.00 76.25 96 ARG A C 1
ATOM 784 O O . ARG A 1 96 ? 0.847 -2.502 26.386 1.00 76.25 96 ARG A O 1
ATOM 791 N N . ARG A 1 97 ? -1.399 -2.373 26.458 1.00 67.25 97 ARG A N 1
ATOM 792 C CA . ARG A 1 97 ? -1.466 -1.600 27.711 1.00 67.25 97 ARG A CA 1
ATOM 793 C C . ARG A 1 97 ? -1.412 -2.437 29.007 1.00 67.25 97 ARG A C 1
ATOM 795 O O . ARG A 1 97 ? -1.292 -1.824 30.061 1.00 67.25 97 ARG A O 1
ATOM 802 N N . GLN A 1 98 ? -1.473 -3.781 29.001 1.00 66.19 98 GLN A N 1
ATOM 803 C CA . GLN A 1 98 ? -1.440 -4.574 30.254 1.00 66.19 98 GLN A CA 1
ATOM 804 C C . GLN A 1 98 ? -0.845 -5.994 30.135 1.00 66.19 98 GLN A C 1
ATOM 806 O O . GLN A 1 98 ? -1.062 -6.654 29.119 1.00 66.19 98 GLN A O 1
ATOM 811 N N . PRO A 1 99 ? -0.181 -6.513 31.198 1.00 53.09 99 PRO A N 1
ATOM 812 C CA . PRO A 1 99 ? 0.244 -5.820 32.424 1.00 53.09 99 PRO A CA 1
ATOM 813 C C . PRO A 1 99 ? 1.608 -5.111 32.272 1.00 53.09 99 PRO A C 1
ATOM 815 O O . PRO A 1 99 ? 2.062 -4.455 33.203 1.00 53.09 99 PRO A O 1
ATOM 818 N N . ALA A 1 100 ? 2.244 -5.207 31.101 1.00 63.00 100 ALA A N 1
ATOM 819 C CA . ALA A 1 100 ? 3.428 -4.444 30.718 1.00 63.00 100 ALA A CA 1
ATOM 820 C C . ALA A 1 100 ? 3.122 -3.644 29.446 1.00 63.00 100 ALA A C 1
ATOM 822 O O . ALA A 1 100 ? 2.396 -4.133 28.579 1.00 63.00 100 ALA A O 1
ATOM 823 N N . TYR A 1 101 ? 3.662 -2.426 29.348 1.00 63.94 101 TYR A N 1
ATOM 824 C CA . TYR A 1 101 ? 3.642 -1.660 28.104 1.00 63.94 101 TYR A CA 1
ATOM 825 C C . TYR A 1 101 ? 4.598 -2.340 27.123 1.00 63.94 101 TYR A C 1
ATOM 827 O O . TYR A 1 101 ? 5.815 -2.256 27.285 1.00 63.94 101 TYR A O 1
ATOM 835 N N . GLU A 1 102 ? 4.049 -3.062 26.151 1.00 75.81 102 GLU A N 1
ATOM 836 C CA . GLU A 1 102 ? 4.831 -3.747 25.124 1.00 75.81 102 GLU A CA 1
ATOM 837 C C . GLU A 1 102 ? 4.465 -3.176 23.755 1.00 75.81 102 GLU A C 1
ATOM 839 O O . GLU A 1 102 ? 3.303 -3.219 23.338 1.00 75.81 102 GLU A O 1
ATOM 844 N N . GLU A 1 103 ? 5.465 -2.622 23.068 1.00 77.75 103 GLU A N 1
ATOM 845 C CA . GLU A 1 103 ? 5.345 -2.271 21.658 1.00 77.75 103 GLU A CA 1
ATOM 846 C C . GLU A 1 103 ? 5.684 -3.499 20.819 1.00 77.75 103 GLU A C 1
ATOM 848 O O . GLU A 1 103 ? 6.811 -3.994 20.832 1.00 77.75 103 GLU A O 1
ATOM 853 N N . LEU A 1 104 ? 4.696 -3.990 20.080 1.00 85.00 104 LEU A N 1
ATOM 854 C CA . LEU A 1 104 ? 4.875 -5.064 19.119 1.00 85.00 104 LEU A CA 1
ATOM 855 C C . LEU A 1 104 ? 4.913 -4.462 17.725 1.00 85.00 104 LEU A C 1
ATOM 857 O O . LEU A 1 104 ? 3.938 -3.860 17.283 1.00 85.00 104 LEU A O 1
ATOM 861 N N . GLU A 1 105 ? 6.026 -4.658 17.028 1.00 89.69 105 GLU A N 1
ATOM 862 C CA . GLU A 1 105 ? 6.158 -4.330 15.613 1.00 89.69 105 GLU A CA 1
ATOM 863 C C . GLU A 1 105 ? 6.358 -5.622 14.824 1.00 89.69 105 GLU A C 1
ATOM 865 O O . GLU A 1 105 ? 7.261 -6.413 15.112 1.00 89.69 105 GLU A O 1
ATOM 870 N N . LYS A 1 106 ? 5.501 -5.857 13.829 1.00 91.62 106 LYS A N 1
ATOM 871 C CA . LYS A 1 106 ? 5.620 -7.020 12.952 1.00 91.62 106 LYS A CA 1
ATOM 872 C C . LYS A 1 106 ? 5.374 -6.651 11.500 1.00 91.62 106 LYS A C 1
ATOM 874 O O . LYS A 1 106 ? 4.364 -6.041 11.160 1.00 91.62 106 LYS A O 1
ATOM 879 N N . ASP A 1 107 ? 6.290 -7.093 10.646 1.00 93.19 107 ASP A N 1
ATOM 880 C CA . ASP A 1 107 ? 6.196 -6.914 9.203 1.00 93.19 107 ASP A CA 1
ATOM 881 C C . ASP A 1 107 ? 5.571 -8.161 8.553 1.00 93.19 107 ASP A C 1
ATOM 883 O O . ASP A 1 107 ? 6.002 -9.297 8.763 1.00 93.19 107 ASP A O 1
ATOM 887 N N . TYR A 1 108 ? 4.562 -7.937 7.717 1.00 92.81 108 TYR A N 1
ATOM 888 C CA . TYR A 1 108 ? 3.888 -8.944 6.905 1.00 92.81 108 TYR A CA 1
ATOM 889 C C . TYR A 1 108 ? 4.077 -8.616 5.429 1.00 92.81 108 TYR A C 1
ATOM 891 O O . TYR A 1 108 ? 4.032 -7.455 5.032 1.00 92.81 108 TYR A O 1
ATOM 899 N N . THR A 1 109 ? 4.274 -9.635 4.592 1.00 93.88 109 THR A N 1
ATOM 900 C 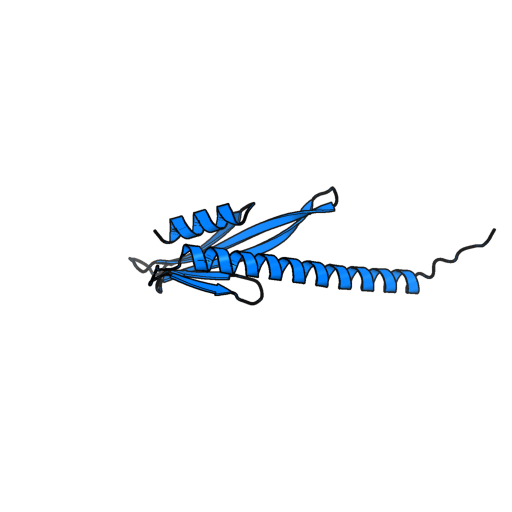CA . THR A 1 109 ? 4.382 -9.455 3.138 1.00 93.88 109 THR A CA 1
ATOM 901 C C . THR A 1 109 ? 3.238 -10.168 2.435 1.00 93.88 109 THR A C 1
ATOM 903 O O . THR A 1 109 ? 3.038 -11.367 2.619 1.00 93.88 109 THR A O 1
ATOM 906 N N . PHE A 1 110 ? 2.521 -9.440 1.585 1.00 92.62 110 PHE A N 1
ATOM 907 C CA . PHE A 1 110 ? 1.394 -9.937 0.811 1.00 92.62 110 PHE A CA 1
ATOM 908 C C . PHE A 1 110 ? 1.671 -9.839 -0.694 1.00 92.62 110 PHE A C 1
ATOM 910 O O . PHE A 1 110 ? 2.250 -8.853 -1.161 1.00 92.62 110 PHE A O 1
ATOM 917 N N . PRO A 1 111 ? 1.238 -10.836 -1.484 1.00 90.25 111 PRO A N 1
ATOM 918 C CA . PRO A 1 111 ? 1.412 -10.824 -2.935 1.00 90.25 111 PRO A CA 1
ATOM 919 C C . PRO A 1 111 ? 0.390 -9.933 -3.662 1.00 90.25 111 PRO A C 1
ATOM 921 O O . PRO A 1 111 ? 0.573 -9.643 -4.839 1.00 90.25 111 PRO A O 1
ATOM 924 N N . SER A 1 112 ? -0.688 -9.510 -2.994 1.00 89.00 112 SER A N 1
ATOM 925 C CA . SER A 1 112 ? -1.736 -8.664 -3.575 1.00 89.00 112 SER A CA 1
ATOM 926 C C . SER A 1 112 ? -2.314 -7.693 -2.549 1.00 89.00 112 SER A C 1
ATOM 928 O O . SER A 1 112 ? -2.216 -7.925 -1.340 1.00 89.00 112 SER A O 1
ATOM 930 N N . LEU A 1 113 ? -2.928 -6.619 -3.053 1.00 85.75 113 LEU A N 1
ATOM 931 C CA . LEU A 1 113 ? -3.581 -5.603 -2.233 1.00 85.75 113 LEU A CA 1
ATOM 932 C C . LEU A 1 113 ? -4.763 -6.201 -1.466 1.00 85.75 113 LEU A C 1
ATOM 934 O O . LEU A 1 113 ? -4.848 -6.005 -0.262 1.00 85.75 113 LEU A O 1
ATOM 938 N N . ASP A 1 114 ? -5.601 -7.008 -2.123 1.00 88.31 114 ASP A N 1
ATOM 939 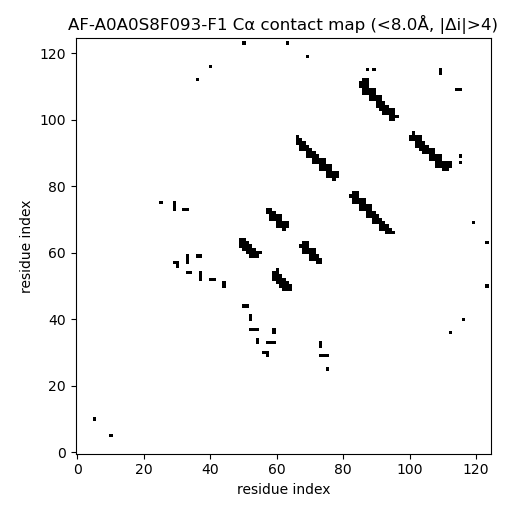C CA . ASP A 1 114 ? -6.783 -7.620 -1.499 1.00 88.31 114 ASP A CA 1
ATOM 940 C C . ASP A 1 114 ? -6.430 -8.451 -0.263 1.00 88.31 114 ASP A C 1
ATOM 942 O O . ASP A 1 114 ? -7.130 -8.410 0.744 1.00 88.31 114 ASP A O 1
ATOM 946 N N . ARG A 1 115 ? -5.305 -9.180 -0.304 1.00 90.94 115 ARG A N 1
ATOM 947 C CA . ARG A 1 115 ? -4.832 -9.959 0.849 1.00 90.94 115 ARG A CA 1
ATOM 948 C C . ARG A 1 115 ? -4.343 -9.066 1.985 1.00 90.94 115 ARG A C 1
ATOM 950 O O . ARG A 1 115 ? -4.590 -9.390 3.142 1.00 90.94 115 ARG A O 1
ATOM 957 N N . ALA A 1 116 ? -3.667 -7.965 1.660 1.00 89.56 116 ALA A N 1
ATOM 958 C CA . ALA A 1 116 ? -3.257 -6.987 2.661 1.00 89.56 116 ALA A CA 1
ATOM 959 C C . ALA A 1 116 ? -4.482 -6.315 3.303 1.00 89.56 116 ALA A C 1
ATOM 961 O O . ALA A 1 116 ? -4.554 -6.235 4.524 1.00 89.56 116 ALA A O 1
ATOM 962 N N . ILE A 1 117 ? -5.475 -5.912 2.501 1.00 86.94 117 ILE A N 1
ATOM 963 C CA . ILE A 1 117 ? -6.736 -5.335 2.987 1.00 86.94 117 ILE A CA 1
ATOM 964 C C . ILE A 1 117 ? -7.484 -6.340 3.865 1.00 86.94 117 ILE A C 1
ATOM 966 O O . ILE A 1 117 ? -7.899 -5.982 4.961 1.00 86.94 117 ILE A O 1
ATOM 970 N N . ALA A 1 118 ? -7.616 -7.598 3.439 1.00 89.25 118 ALA A N 1
ATOM 971 C CA . ALA A 1 118 ? -8.279 -8.633 4.232 1.00 89.25 118 ALA A CA 1
ATOM 972 C C . ALA A 1 118 ? -7.619 -8.820 5.608 1.00 89.25 118 ALA A C 1
ATOM 974 O O . ALA A 1 118 ? -8.320 -8.945 6.610 1.00 89.25 118 ALA A O 1
ATOM 975 N N . PHE A 1 119 ? -6.283 -8.774 5.670 1.00 90.38 119 PHE A N 1
ATOM 976 C CA . PHE A 1 119 ? -5.563 -8.809 6.941 1.00 90.38 119 PHE A CA 1
ATOM 977 C C . PHE A 1 119 ? -5.859 -7.573 7.800 1.00 90.38 119 PHE A C 1
ATOM 979 O O . PHE A 1 119 ? -6.174 -7.721 8.976 1.00 90.38 119 PHE A O 1
ATOM 986 N N . ILE A 1 120 ? -5.804 -6.368 7.220 1.00 86.75 120 ILE A N 1
ATOM 987 C CA . ILE A 1 120 ? -6.115 -5.112 7.925 1.00 86.75 120 ILE A CA 1
ATOM 988 C C . ILE A 1 120 ? -7.538 -5.162 8.495 1.00 86.75 120 ILE A C 1
ATOM 990 O O . ILE A 1 120 ? -7.726 -4.844 9.660 1.00 86.75 120 ILE A O 1
ATOM 994 N N . VAL A 1 121 ? -8.522 -5.625 7.721 1.00 86.31 121 VAL A N 1
ATOM 995 C CA . VAL A 1 121 ? -9.911 -5.791 8.181 1.00 86.31 121 VAL A CA 1
ATOM 996 C C . VAL A 1 121 ? -9.981 -6.754 9.365 1.00 86.31 121 VAL A C 1
ATOM 998 O O . VAL A 1 121 ? -10.505 -6.377 10.404 1.00 86.31 121 VAL A O 1
ATOM 1001 N N . SER A 1 122 ? -9.368 -7.939 9.263 1.00 85.81 122 SER A N 1
ATOM 1002 C CA . SER A 1 122 ? -9.340 -8.911 10.373 1.00 85.81 122 SER A CA 1
ATOM 1003 C C . SER A 1 122 ? -8.614 -8.415 11.627 1.00 85.81 122 SER A C 1
ATOM 1005 O O . SER A 1 122 ? -8.750 -8.989 12.697 1.00 85.81 122 SER A O 1
ATOM 1007 N N . ALA A 1 123 ? -7.788 -7.382 11.477 1.00 80.25 123 ALA A N 1
ATOM 1008 C CA . ALA A 1 123 ? -7.082 -6.719 12.556 1.00 80.25 123 ALA A CA 1
ATOM 1009 C C . ALA A 1 123 ? -7.898 -5.572 13.189 1.00 80.25 123 ALA A C 1
ATOM 1011 O O . ALA A 1 123 ? -7.530 -5.103 14.267 1.00 80.25 123 ALA A O 1
ATOM 1012 N N . CYS A 1 124 ? -8.944 -5.094 12.512 1.00 73.94 124 CYS A N 1
ATOM 1013 C CA . CYS A 1 124 ? -9.821 -4.021 12.983 1.00 73.94 124 CYS A CA 1
ATOM 1014 C C . CYS A 1 124 ? -11.124 -4.538 13.612 1.00 73.94 124 CYS A C 1
ATOM 1016 O O . CYS A 1 124 ? -11.719 -3.795 14.392 1.00 73.94 124 CYS A O 1
ATOM 1018 N N . ASP A 1 125 ? -11.564 -5.748 13.246 1.00 68.62 125 ASP A N 1
ATOM 1019 C CA . ASP A 1 125 ? -12.656 -6.484 13.908 1.00 68.62 125 ASP A CA 1
ATOM 1020 C C . ASP A 1 125 ? -12.194 -7.071 15.259 1.00 68.62 125 ASP A C 1
ATOM 1022 O O . ASP A 1 125 ? -13.012 -7.073 16.207 1.00 68.62 125 ASP A O 1
#

Sequence (125 aa):
MTNRKVDIEATNNRLKSLELEWRERKAQRVLQALDSAAIQLGDRFAGYTAVTVEKGERAIFVRVGEDRELKLHLKLSFDERGTMRNSFILRDRQIRRQPAYEELEKDYTFPSLDRAIAFIVSACD

Radius of gyration: 20.81 Å; Cα contacts (8 Å, |Δi|>4): 166; chains: 1; bounding box: 54×23×75 Å

Mean predicted alig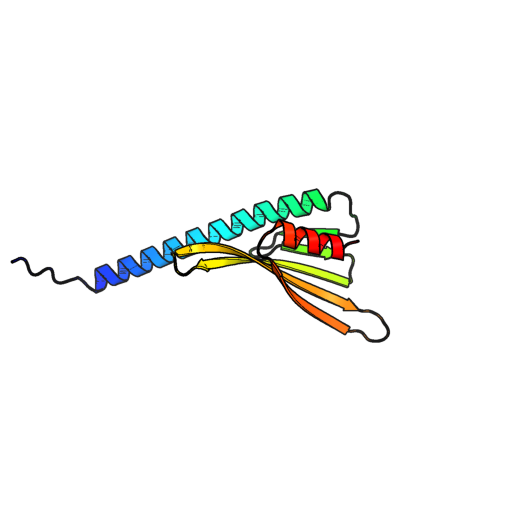ned error: 8.1 Å

Foldseek 3Di:
DDDPPPPVVVVVVVVVVVVVVVVVVVLVVQVVVLVVLLVVLCVVCVPVPQWDWDRDSAWIWIGGHPFKIKTKGWDWDADPVRDIFIKIKIWIWGFDVPPDGDTDIDIDIGRDSVVVSVVVVVVND

Nearest PDB structures (foldseek):
  3f14-assembly1_A-2  TM=2.984E-01  e=9.896E-01  Cytophaga hutchinsonii ATCC 33406
  1d2g-assembly1_A  TM=3.698E-01  e=2.429E+00  Rattus norvegicus
  8fn6-assembly1_2  TM=3.435E-01  e=4.503E+00  Trypanosoma brucei

pLDDT: mean 83.84, std 9.52, range [39.59, 93.88]